Protein AF-A0A926ESH6-F1 (afdb_monomer_lite)

Sequence (82 aa):
MKLFETIYMKIIDTDKTYYLLYKSYADDDDGRIDVEEIDEKRYLKAKEAGLKIEEKEFGNARFGIKRRIEYGEFEGVKREEI

Radius of gyration: 13.09 Å; chains: 1; bounding box: 28×20×36 Å

Structure (mmCIF, N/CA/C/O backbone):
data_AF-A0A926ESH6-F1
#
_entry.id   AF-A0A926ESH6-F1
#
loop_
_atom_site.group_PDB
_atom_site.id
_atom_site.type_symbol
_atom_site.label_atom_id
_atom_site.label_alt_id
_atom_site.label_comp_id
_atom_site.label_asym_id
_atom_site.label_entity_id
_atom_site.label_seq_id
_atom_site.pdbx_PDB_ins_code
_atom_site.Cartn_x
_atom_site.Cartn_y
_atom_site.Cartn_z
_atom_site.occupancy
_atom_site.B_iso_or_equiv
_atom_site.auth_seq_id
_atom_site.auth_comp_id
_atom_site.auth_asym_id
_atom_site.auth_atom_id
_atom_site.pdbx_PDB_model_num
ATOM 1 N N . MET A 1 1 ? 7.635 -6.390 -20.336 1.00 75.50 1 MET A N 1
ATOM 2 C CA . MET A 1 1 ? 7.127 -5.461 -19.302 1.00 75.50 1 MET A CA 1
ATOM 3 C C . MET A 1 1 ? 8.144 -5.283 -18.190 1.00 75.50 1 MET A C 1
ATOM 5 O O . MET A 1 1 ? 8.507 -6.251 -17.524 1.00 75.50 1 MET A O 1
ATOM 9 N N . LYS A 1 2 ? 8.614 -4.055 -17.979 1.00 82.38 2 LYS A N 1
ATOM 10 C CA . LYS A 1 2 ? 9.554 -3.683 -16.919 1.00 82.38 2 LYS A CA 1
ATOM 11 C C . LYS A 1 2 ? 8.791 -3.051 -15.757 1.00 82.38 2 LYS A C 1
ATOM 13 O O . LYS A 1 2 ? 8.005 -2.131 -15.962 1.00 82.38 2 LYS A O 1
ATOM 18 N N . LEU A 1 3 ? 9.023 -3.529 -14.531 1.00 86.94 3 LEU A N 1
ATOM 19 C CA . LEU A 1 3 ? 8.485 -2.876 -13.336 1.00 86.94 3 LEU A CA 1
ATOM 20 C C . LEU A 1 3 ? 9.083 -1.469 -13.242 1.00 86.94 3 LEU A C 1
ATOM 22 O O . LEU A 1 3 ? 10.296 -1.310 -13.116 1.00 86.94 3 LEU A O 1
ATOM 26 N N . PHE A 1 4 ? 8.219 -0.469 -13.342 1.00 8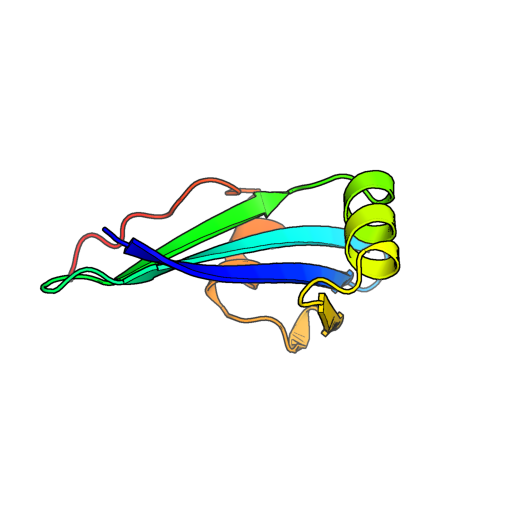6.50 4 PHE A N 1
ATOM 27 C CA . PHE A 1 4 ? 8.589 0.937 -13.297 1.00 86.50 4 PHE A CA 1
ATOM 28 C C . PHE A 1 4 ? 8.501 1.477 -11.872 1.00 86.50 4 PHE A C 1
ATOM 30 O O . PHE A 1 4 ? 9.395 2.181 -11.413 1.00 86.50 4 PHE A O 1
ATOM 37 N N . GLU A 1 5 ? 7.435 1.123 -11.154 1.00 90.25 5 GLU A N 1
ATOM 38 C CA . GLU A 1 5 ? 7.156 1.703 -9.848 1.00 90.25 5 GLU A CA 1
ATOM 39 C C . GLU A 1 5 ? 6.435 0.716 -8.935 1.00 90.25 5 GLU A C 1
ATOM 41 O O . GLU A 1 5 ? 5.603 -0.078 -9.372 1.00 90.25 5 GLU A O 1
ATOM 46 N N . THR A 1 6 ? 6.745 0.787 -7.644 1.00 93.94 6 THR A N 1
ATOM 47 C CA . THR A 1 6 ? 5.998 0.115 -6.581 1.00 93.94 6 THR A CA 1
ATOM 48 C C . THR A 1 6 ? 5.693 1.127 -5.485 1.00 93.94 6 THR A C 1
ATOM 50 O O . THR A 1 6 ? 6.602 1.813 -5.021 1.00 93.94 6 THR A O 1
ATOM 53 N N . ILE A 1 7 ? 4.426 1.231 -5.087 1.00 95.06 7 ILE A N 1
ATOM 54 C CA . ILE A 1 7 ? 3.957 2.107 -4.010 1.00 95.06 7 ILE A CA 1
ATOM 55 C C . ILE A 1 7 ? 3.149 1.274 -3.022 1.00 95.06 7 ILE A C 1
ATOM 57 O O . ILE A 1 7 ? 2.215 0.570 -3.404 1.00 95.06 7 ILE A O 1
ATOM 61 N N . TYR A 1 8 ? 3.480 1.400 -1.743 1.00 96.50 8 TYR A N 1
ATOM 62 C CA . TYR A 1 8 ? 2.665 0.893 -0.646 1.00 96.50 8 TYR A CA 1
ATOM 63 C C . TYR A 1 8 ? 1.670 1.978 -0.246 1.00 96.50 8 TYR A C 1
ATOM 65 O O . TYR A 1 8 ? 2.065 3.090 0.093 1.00 96.50 8 TYR A O 1
ATOM 73 N N . MET A 1 9 ? 0.379 1.687 -0.322 1.00 96.00 9 MET A N 1
ATOM 74 C CA . MET A 1 9 ? -0.672 2.679 -0.129 1.00 96.00 9 MET A CA 1
ATOM 75 C C . MET A 1 9 ? -1.493 2.359 1.110 1.00 96.00 9 MET A C 1
ATOM 77 O O . MET A 1 9 ? -1.867 1.210 1.324 1.00 96.00 9 MET A O 1
ATOM 81 N N . LYS A 1 10 ? -1.812 3.387 1.892 1.00 97.00 10 LYS A N 1
ATOM 82 C CA . LYS A 1 10 ? -2.859 3.353 2.912 1.00 97.00 10 LYS A CA 1
ATOM 83 C C . LYS A 1 10 ? -4.020 4.205 2.419 1.00 97.00 10 LYS A C 1
ATOM 85 O O . LYS A 1 10 ? -3.859 5.413 2.235 1.00 97.00 10 LYS A O 1
ATOM 90 N N . ILE A 1 11 ? -5.168 3.578 2.192 1.00 96.25 11 ILE A N 1
ATOM 91 C CA . ILE A 1 11 ? -6.393 4.248 1.764 1.00 96.25 11 ILE A CA 1
ATOM 92 C C . ILE A 1 11 ? -7.364 4.294 2.934 1.00 96.25 11 ILE A C 1
ATOM 94 O O . ILE A 1 11 ? -7.758 3.251 3.451 1.00 96.25 11 ILE A O 1
ATOM 98 N N . ILE A 1 12 ? -7.727 5.504 3.349 1.00 95.69 12 ILE A N 1
ATOM 99 C CA . ILE A 1 12 ? -8.682 5.741 4.433 1.00 95.69 12 ILE A CA 1
ATOM 100 C C . ILE A 1 12 ? -10.054 5.985 3.808 1.00 95.69 12 ILE A C 1
ATOM 102 O O . ILE A 1 12 ? -10.265 6.998 3.141 1.00 95.69 12 ILE A O 1
ATOM 106 N N . ASP A 1 13 ? -10.958 5.040 4.008 1.00 93.38 13 ASP A N 1
ATOM 107 C CA . ASP A 1 13 ? -12.386 5.134 3.723 1.00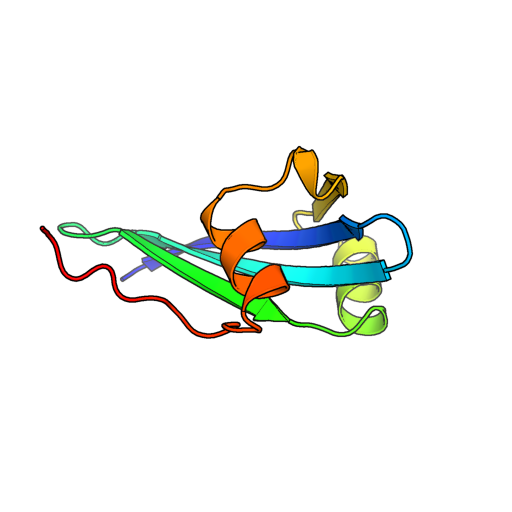 93.38 13 ASP A CA 1
ATOM 108 C C . ASP A 1 13 ? -13.137 5.296 5.053 1.00 93.38 13 ASP A C 1
ATOM 110 O O . ASP A 1 13 ? -12.620 4.891 6.087 1.00 93.38 13 ASP A O 1
ATOM 114 N N . THR A 1 14 ? -14.312 5.919 5.071 1.00 88.50 14 THR A N 1
ATOM 115 C CA . THR A 1 14 ? -14.945 6.484 6.285 1.00 88.50 14 THR A CA 1
ATOM 116 C C . THR A 1 14 ? -14.788 5.647 7.567 1.00 88.50 14 THR A C 1
ATOM 118 O O . THR A 1 14 ? -14.390 6.185 8.601 1.00 88.50 14 THR A O 1
ATOM 121 N N . ASP A 1 15 ? -15.066 4.345 7.503 1.00 91.94 15 ASP A N 1
ATOM 122 C CA . ASP A 1 15 ? -14.951 3.385 8.608 1.00 91.94 15 ASP A CA 1
ATOM 123 C C . ASP A 1 15 ? -13.860 2.317 8.404 1.00 91.94 15 ASP A C 1
ATOM 125 O O . ASP A 1 15 ? -13.644 1.475 9.279 1.00 91.94 15 ASP A O 1
ATOM 129 N N . LYS A 1 16 ? -13.156 2.333 7.267 1.00 93.00 16 LYS A N 1
ATOM 130 C CA . LYS A 1 16 ? -12.236 1.267 6.853 1.00 93.00 16 LYS A CA 1
ATOM 131 C C . LYS A 1 16 ? -10.898 1.805 6.389 1.00 93.00 16 LYS A C 1
ATOM 133 O O . LYS A 1 16 ? -10.778 2.844 5.758 1.00 93.00 16 LYS A O 1
ATOM 138 N N . THR A 1 17 ? -9.849 1.050 6.672 1.00 95.38 17 THR A N 1
ATOM 139 C CA . THR A 1 17 ? -8.520 1.324 6.133 1.00 95.38 17 THR A CA 1
ATOM 140 C C . THR A 1 17 ? -8.094 0.153 5.274 1.00 95.38 17 THR A C 1
ATOM 142 O O . THR A 1 17 ? -8.067 -0.979 5.749 1.00 95.38 17 THR A O 1
ATOM 145 N N . TYR A 1 18 ? -7.729 0.444 4.032 1.00 94.81 18 TYR A N 1
ATOM 146 C CA . TYR A 1 18 ? -7.184 -0.531 3.099 1.00 94.81 18 TYR A CA 1
ATOM 147 C C . TYR A 1 18 ? -5.685 -0.306 2.958 1.00 94.81 18 TYR A C 1
ATOM 149 O O . TYR A 1 18 ? -5.227 0.827 2.787 1.00 94.81 18 TYR A O 1
ATOM 157 N N . TYR A 1 19 ? -4.923 -1.391 2.994 1.00 96.31 19 TYR A N 1
ATOM 158 C CA . TYR A 1 19 ? -3.496 -1.371 2.715 1.00 96.31 19 TYR A CA 1
ATOM 159 C C . TYR A 1 19 ? -3.273 -2.053 1.373 1.00 96.31 19 TYR A C 1
ATOM 161 O O . TYR A 1 19 ? -3.655 -3.202 1.189 1.00 96.31 19 TYR A O 1
ATOM 169 N N . LEU A 1 20 ? -2.688 -1.339 0.414 1.00 95.06 20 LEU A N 1
ATOM 170 C CA . LEU A 1 20 ? -2.562 -1.803 -0.966 1.00 95.06 20 LEU A CA 1
ATOM 171 C C . LEU A 1 20 ? -1.109 -1.756 -1.439 1.00 95.06 20 LEU A C 1
ATOM 173 O O . LEU A 1 20 ? -0.326 -0.901 -1.029 1.00 95.06 20 LEU A O 1
ATOM 177 N N . LEU A 1 21 ? -0.761 -2.649 -2.356 1.00 94.75 21 LEU A N 1
ATOM 178 C CA . LEU A 1 21 ? 0.497 -2.660 -3.085 1.00 94.75 21 LEU A CA 1
ATOM 179 C C . LEU A 1 21 ? 0.230 -2.338 -4.552 1.00 94.75 21 LEU A C 1
ATOM 181 O O . LEU A 1 21 ? -0.193 -3.195 -5.322 1.00 94.75 21 LEU A O 1
ATOM 185 N N . TYR A 1 22 ? 0.506 -1.099 -4.935 1.00 92.50 22 TYR A N 1
ATOM 186 C CA . TYR A 1 22 ? 0.397 -0.624 -6.305 1.00 92.50 22 TYR A CA 1
ATOM 187 C C . TYR A 1 22 ? 1.699 -0.896 -7.062 1.00 92.50 22 TYR A C 1
ATOM 189 O O . TYR A 1 22 ? 2.771 -0.468 -6.632 1.00 92.50 22 TYR A O 1
ATOM 197 N N . LYS A 1 23 ? 1.615 -1.564 -8.211 1.00 91.38 23 LYS A N 1
ATOM 198 C CA . LYS A 1 23 ? 2.731 -1.851 -9.114 1.00 91.38 23 LYS A CA 1
ATOM 199 C C . LYS A 1 23 ? 2.419 -1.316 -10.505 1.00 91.38 23 LYS A C 1
ATOM 201 O O . LYS A 1 23 ? 1.421 -1.696 -11.111 1.00 91.38 23 LYS A O 1
ATOM 206 N N . SER A 1 24 ? 3.288 -0.456 -11.022 1.00 87.88 24 SER A N 1
ATOM 207 C CA . SER A 1 24 ? 3.209 0.045 -12.394 1.00 87.88 24 SER A CA 1
ATOM 208 C C . SER A 1 24 ? 4.281 -0.617 -13.238 1.00 87.88 24 SER A C 1
ATOM 210 O O . SER A 1 24 ? 5.459 -0.587 -12.883 1.00 87.88 24 SER A O 1
ATOM 212 N N . TYR A 1 25 ? 3.881 -1.162 -14.374 1.00 88.12 25 TYR A N 1
ATOM 213 C CA . TYR A 1 25 ? 4.752 -1.775 -15.360 1.00 88.12 25 TYR A CA 1
ATOM 214 C C . TYR A 1 25 ? 4.715 -0.931 -16.628 1.00 88.12 25 TYR A C 1
ATOM 216 O O . TYR A 1 25 ? 3.634 -0.595 -17.109 1.00 88.12 25 TYR A O 1
ATOM 224 N N . ALA A 1 26 ? 5.890 -0.590 -17.143 1.00 81.44 26 ALA A N 1
ATOM 225 C CA . ALA A 1 26 ? 6.040 0.017 -18.454 1.00 81.44 26 ALA A CA 1
ATOM 226 C C . ALA A 1 26 ? 6.422 -1.076 -19.459 1.00 81.44 26 ALA A C 1
ATOM 228 O O . ALA A 1 26 ? 7.283 -1.917 -19.177 1.00 81.44 26 ALA A O 1
ATOM 229 N N . ASP A 1 27 ? 5.772 -1.070 -20.609 1.00 73.75 27 ASP A N 1
ATOM 230 C CA . ASP A 1 27 ? 6.197 -1.778 -21.812 1.00 73.75 27 ASP A CA 1
ATOM 231 C C . ASP A 1 27 ? 6.296 -0.756 -22.947 1.00 73.75 27 ASP A C 1
ATOM 233 O O . ASP A 1 27 ? 5.797 0.361 -22.792 1.00 73.75 27 ASP A O 1
ATOM 237 N N . ASP A 1 28 ? 6.976 -1.106 -24.035 1.00 67.12 28 ASP A N 1
ATOM 238 C CA . ASP A 1 28 ? 7.149 -0.195 -25.170 1.00 67.12 28 ASP A CA 1
ATOM 239 C C . ASP A 1 28 ? 5.811 0.096 -25.881 1.00 67.12 28 ASP A C 1
ATOM 241 O O . ASP A 1 28 ? 5.652 1.175 -26.449 1.00 67.12 28 ASP A O 1
ATOM 245 N N . ASP A 1 29 ? 4.835 -0.815 -25.765 1.00 65.06 29 ASP A N 1
ATOM 246 C CA . ASP A 1 29 ? 3.514 -0.703 -26.394 1.00 65.06 29 ASP A CA 1
ATOM 247 C C . ASP A 1 29 ? 2.380 -0.376 -25.397 1.00 65.06 29 ASP A C 1
ATOM 249 O O . ASP A 1 29 ? 1.566 0.501 -25.672 1.00 65.06 29 ASP A O 1
ATOM 253 N N . ASP A 1 30 ? 2.350 -0.994 -24.204 1.00 65.69 30 ASP A N 1
ATOM 254 C CA . ASP A 1 30 ? 1.266 -0.791 -23.226 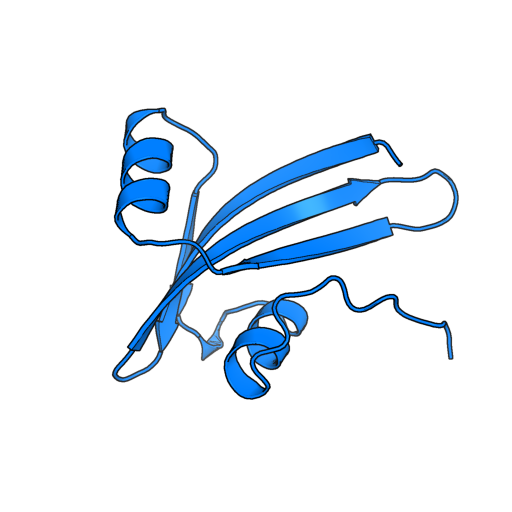1.00 65.69 30 ASP A CA 1
ATOM 255 C C . ASP A 1 30 ? 1.710 -0.817 -21.755 1.00 65.69 30 ASP A C 1
ATOM 257 O O . ASP A 1 30 ? 2.436 -1.695 -21.278 1.00 65.69 30 ASP A O 1
ATOM 261 N N . GLY A 1 31 ? 1.198 0.140 -20.976 1.00 73.50 31 GLY A N 1
ATOM 262 C CA . GLY A 1 31 ? 1.381 0.184 -19.526 1.00 73.50 31 GLY A CA 1
ATOM 263 C C . GLY A 1 31 ? 0.404 -0.738 -18.790 1.00 73.50 31 GLY A C 1
ATOM 264 O O . GLY A 1 31 ? -0.796 -0.726 -19.053 1.00 73.50 31 GLY A O 1
ATOM 265 N N . ARG A 1 32 ? 0.881 -1.485 -17.784 1.00 83.44 32 ARG A N 1
ATOM 266 C CA . ARG A 1 32 ? 0.020 -2.283 -16.888 1.00 83.44 32 ARG A CA 1
ATOM 267 C C . ARG A 1 32 ? 0.100 -1.786 -15.457 1.00 83.44 32 ARG A C 1
ATOM 269 O O . ARG A 1 32 ? 1.177 -1.508 -14.940 1.00 83.44 32 ARG A O 1
ATOM 276 N N . ILE A 1 33 ? -1.051 -1.745 -14.796 1.00 84.94 33 ILE A N 1
ATOM 277 C CA . ILE A 1 33 ? -1.161 -1.438 -13.373 1.00 84.94 33 ILE A CA 1
ATOM 278 C C . ILE A 1 33 ? -1.707 -2.663 -12.649 1.00 84.94 33 ILE A C 1
ATOM 280 O O . ILE A 1 33 ? -2.745 -3.208 -13.027 1.00 84.94 33 ILE A O 1
ATOM 284 N N . ASP A 1 34 ? -1.020 -3.059 -11.585 1.00 87.38 34 ASP A N 1
ATOM 285 C CA . ASP A 1 34 ? -1.503 -4.040 -10.626 1.00 87.38 34 ASP A CA 1
ATOM 286 C C . ASP A 1 34 ? -1.625 -3.420 -9.231 1.00 87.38 34 ASP A C 1
ATOM 288 O O . ASP A 1 34 ? -0.893 -2.495 -8.887 1.00 87.38 34 ASP A O 1
ATOM 292 N N . VAL A 1 35 ? -2.593 -3.877 -8.449 1.00 89.69 35 VAL A N 1
ATOM 293 C CA . VAL A 1 35 ? -2.949 -3.329 -7.133 1.00 89.69 35 VAL A CA 1
ATOM 294 C C . VAL A 1 35 ? -3.433 -4.465 -6.240 1.00 89.69 35 VAL A C 1
ATOM 296 O O . VAL A 1 35 ? -4.609 -4.822 -6.241 1.00 89.69 35 VAL A O 1
ATOM 299 N N . GLU A 1 36 ? -2.528 -5.018 -5.458 1.00 92.00 36 GLU A N 1
ATOM 300 C CA . GLU A 1 36 ? -2.844 -6.119 -4.551 1.00 92.00 36 GLU A CA 1
ATOM 301 C C . GLU A 1 36 ? -3.276 -5.563 -3.191 1.00 92.00 36 GLU A C 1
ATOM 303 O O . GLU A 1 36 ? -2.682 -4.597 -2.707 1.00 92.00 36 GLU A O 1
ATOM 308 N N . GLU A 1 37 ? -4.266 -6.171 -2.541 1.00 93.50 37 GLU A N 1
ATOM 309 C CA . GLU A 1 37 ? -4.509 -5.915 -1.120 1.00 93.50 37 GLU A CA 1
ATOM 310 C C . GLU A 1 37 ? -3.414 -6.593 -0.282 1.00 93.50 37 GLU A C 1
ATOM 312 O O . GLU A 1 37 ? -2.990 -7.719 -0.553 1.00 93.50 37 GLU A O 1
ATOM 317 N N . ILE A 1 38 ? -2.908 -5.884 0.721 1.00 95.44 38 ILE A N 1
ATOM 318 C CA . ILE A 1 38 ? -1.890 -6.365 1.653 1.00 95.44 38 ILE A CA 1
ATOM 319 C C . ILE A 1 38 ? -2.357 -6.144 3.089 1.00 95.44 38 ILE A C 1
ATOM 321 O O . ILE A 1 38 ? -3.244 -5.345 3.362 1.00 95.44 38 ILE A O 1
ATOM 325 N N . ASP A 1 39 ? -1.727 -6.826 4.036 1.00 96.00 39 ASP A N 1
ATOM 326 C CA . ASP A 1 39 ? -1.963 -6.587 5.453 1.00 96.00 39 ASP A CA 1
ATOM 327 C C . ASP A 1 39 ? -1.198 -5.353 5.978 1.00 96.00 39 ASP A C 1
ATOM 329 O O . ASP A 1 39 ? -0.155 -4.949 5.448 1.00 96.00 39 ASP A O 1
ATOM 333 N N . GLU A 1 40 ? -1.689 -4.786 7.084 1.00 96.69 40 GLU A N 1
ATOM 334 C CA . GLU A 1 40 ? -1.070 -3.648 7.777 1.00 96.69 40 GLU A CA 1
ATOM 335 C C . GLU A 1 40 ? 0.398 -3.909 8.141 1.00 96.69 40 GLU A C 1
ATOM 337 O O . GLU A 1 40 ? 1.253 -3.034 7.998 1.00 96.69 40 GLU A O 1
ATOM 342 N N . LYS A 1 41 ? 0.727 -5.128 8.579 1.00 97.25 41 LYS A N 1
ATOM 343 C CA . LYS A 1 41 ? 2.088 -5.477 8.997 1.00 97.25 41 LYS A CA 1
ATOM 344 C C . LYS A 1 41 ? 3.055 -5.411 7.814 1.00 97.25 41 LYS A C 1
ATOM 346 O O . LYS A 1 41 ? 4.192 -4.969 7.988 1.00 97.25 41 LYS A O 1
ATOM 351 N N . ARG A 1 42 ? 2.635 -5.802 6.61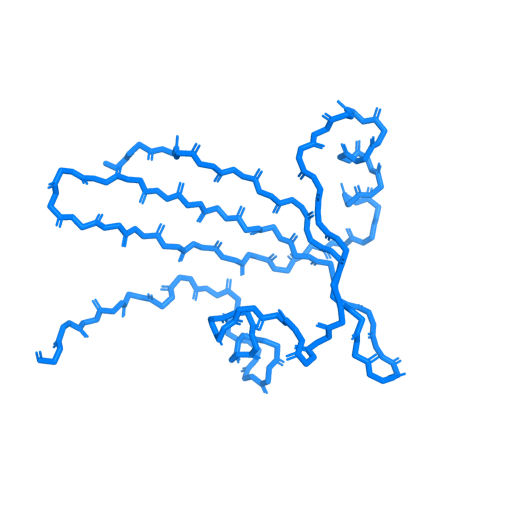0 1.00 96.50 42 ARG A N 1
ATOM 352 C CA . ARG A 1 42 ? 3.429 -5.647 5.383 1.00 96.50 42 ARG A CA 1
ATOM 353 C C . ARG A 1 42 ? 3.619 -4.178 5.003 1.00 96.50 42 ARG A C 1
ATOM 355 O O . ARG A 1 42 ? 4.727 -3.813 4.610 1.00 96.50 42 ARG A O 1
ATOM 362 N N . TYR A 1 43 ? 2.592 -3.344 5.162 1.00 97.31 43 TYR A N 1
ATOM 363 C CA . TYR A 1 43 ? 2.692 -1.896 4.956 1.00 97.31 43 TYR A CA 1
ATOM 364 C C . TYR A 1 43 ? 3.680 -1.240 5.935 1.00 97.31 43 TYR A C 1
ATOM 366 O O . TYR A 1 43 ? 4.576 -0.508 5.516 1.00 97.31 43 TYR A O 1
ATOM 374 N N . LEU A 1 44 ? 3.577 -1.547 7.231 1.00 97.06 44 LEU A N 1
ATOM 375 C CA . LEU A 1 44 ? 4.466 -0.995 8.258 1.00 97.06 44 LEU A CA 1
ATOM 376 C C . LEU A 1 44 ? 5.925 -1.394 8.020 1.00 97.06 44 LEU A C 1
ATOM 378 O O . LEU A 1 44 ? 6.795 -0.529 8.041 1.00 97.06 44 LEU A O 1
ATOM 382 N N . LYS A 1 45 ? 6.187 -2.659 7.666 1.00 97.00 45 LYS A N 1
ATOM 383 C CA . LYS A 1 45 ? 7.537 -3.106 7.287 1.00 97.00 45 LYS A CA 1
ATOM 384 C C . LYS A 1 45 ? 8.107 -2.327 6.102 1.00 97.00 45 LYS A C 1
ATOM 386 O O . LYS A 1 45 ? 9.292 -2.012 6.092 1.00 97.00 45 LYS A O 1
ATOM 391 N N . ALA A 1 46 ? 7.285 -2.026 5.096 1.00 95.62 46 ALA A N 1
ATOM 392 C CA . ALA A 1 46 ? 7.706 -1.220 3.952 1.00 95.62 46 ALA A CA 1
ATOM 393 C C . ALA A 1 46 ? 8.033 0.226 4.359 1.00 95.62 46 ALA A C 1
ATOM 395 O O . ALA A 1 46 ? 9.014 0.790 3.874 1.00 95.62 46 ALA A O 1
ATOM 396 N N . LYS A 1 47 ? 7.251 0.794 5.286 1.00 94.81 47 LYS A N 1
ATOM 397 C CA . LYS A 1 47 ? 7.491 2.116 5.881 1.00 94.81 47 LYS A CA 1
ATOM 398 C C . LYS A 1 47 ? 8.800 2.160 6.668 1.00 94.81 47 LYS A C 1
ATOM 400 O O . LYS A 1 47 ? 9.593 3.070 6.456 1.00 94.81 47 LYS A O 1
ATOM 405 N N . GLU A 1 48 ? 9.062 1.160 7.506 1.00 96.50 48 GLU A N 1
ATOM 406 C CA . GLU A 1 48 ? 10.324 1.028 8.250 1.00 96.50 48 GLU A CA 1
ATOM 407 C C . GLU A 1 48 ? 11.533 0.841 7.323 1.00 96.50 48 GLU A C 1
ATOM 409 O O . GLU A 1 48 ? 12.603 1.386 7.578 1.00 96.50 48 GLU A O 1
ATOM 414 N N . ALA A 1 49 ? 11.353 0.118 6.216 1.00 96.00 49 ALA A N 1
ATOM 415 C CA . ALA A 1 49 ? 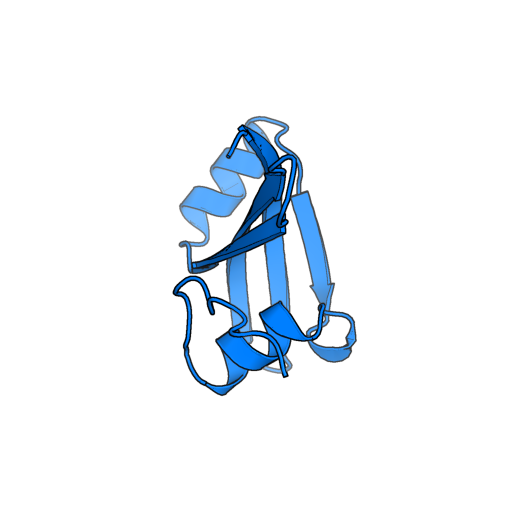12.384 -0.088 5.202 1.00 96.00 49 ALA A CA 1
ATOM 416 C C . ALA A 1 49 ? 12.620 1.132 4.287 1.00 96.00 49 ALA A C 1
ATOM 418 O O . ALA A 1 49 ? 13.465 1.062 3.395 1.00 96.00 49 ALA A O 1
ATOM 419 N N . GLY A 1 50 ? 11.880 2.234 4.467 1.00 95.19 50 GLY A N 1
ATOM 420 C CA . GLY A 1 50 ? 12.025 3.448 3.658 1.00 95.19 50 GLY A CA 1
ATOM 421 C C . GLY A 1 50 ? 11.581 3.289 2.200 1.00 95.19 50 GLY A C 1
ATOM 422 O O . GLY A 1 50 ? 12.079 3.999 1.327 1.00 95.19 50 GLY A O 1
ATOM 423 N N . LEU A 1 51 ? 10.673 2.349 1.913 1.00 95.44 51 LEU A N 1
ATOM 424 C CA . LEU A 1 51 ? 10.107 2.181 0.572 1.00 95.44 51 LEU A CA 1
ATOM 425 C C . LEU A 1 51 ? 9.181 3.353 0.214 1.00 95.44 51 LEU A C 1
ATOM 427 O O . LEU A 1 51 ? 8.862 4.206 1.038 1.00 95.44 51 LEU A O 1
ATOM 431 N N . LYS A 1 52 ? 8.739 3.423 -1.044 1.00 95.69 52 LYS A N 1
ATOM 432 C CA . LYS A 1 52 ? 7.806 4.467 -1.478 1.00 95.69 52 LYS A CA 1
ATOM 433 C C . LYS A 1 52 ? 6.412 4.194 -0.909 1.00 95.69 52 LYS A C 1
ATOM 435 O O . LYS A 1 52 ? 5.826 3.142 -1.175 1.00 95.69 52 LYS A O 1
ATOM 440 N N . ILE A 1 53 ? 5.889 5.160 -0.157 1.00 96.19 53 ILE A N 1
ATOM 441 C CA . ILE A 1 53 ? 4.602 5.075 0.535 1.00 96.19 53 ILE A CA 1
ATOM 442 C C . ILE A 1 53 ? 3.676 6.218 0.100 1.00 96.19 53 ILE A C 1
ATOM 444 O O . ILE A 1 53 ? 4.145 7.331 -0.132 1.00 96.19 53 ILE A O 1
ATOM 448 N N . GLU A 1 54 ? 2.368 5.972 0.046 1.00 95.75 54 GLU A N 1
ATOM 449 C CA . GLU A 1 54 ? 1.339 7.011 -0.083 1.00 95.75 54 GLU A CA 1
ATOM 450 C C . GLU A 1 54 ? 0.197 6.786 0.919 1.00 95.75 54 GLU A C 1
ATOM 452 O O . GLU A 1 54 ? -0.330 5.683 1.036 1.00 95.75 54 GLU A O 1
ATOM 457 N N . GLU A 1 55 ? -0.238 7.844 1.601 1.00 95.88 55 GLU A N 1
ATOM 458 C CA . GLU A 1 55 ? -1.416 7.827 2.480 1.00 95.88 55 GLU A CA 1
ATOM 459 C C . GLU A 1 55 ? -2.462 8.779 1.886 1.00 95.88 55 GLU A C 1
ATOM 461 O O . GLU A 1 55 ? -2.168 9.955 1.663 1.00 95.88 55 GLU A O 1
ATOM 466 N N . LYS A 1 56 ? -3.652 8.271 1.541 1.00 94.94 56 LYS A N 1
ATOM 467 C CA . LYS A 1 56 ? -4.698 9.046 0.851 1.00 94.94 56 LYS A CA 1
ATOM 468 C C . LYS A 1 56 ? -6.083 8.713 1.390 1.00 94.94 56 LYS A C 1
ATOM 470 O O . LYS A 1 56 ? -6.376 7.568 1.716 1.00 94.94 56 LYS A O 1
ATOM 475 N N . GLU A 1 57 ? -6.961 9.707 1.416 1.00 95.31 57 GLU A N 1
ATOM 476 C CA . GLU A 1 57 ? -8.395 9.466 1.589 1.00 95.31 57 GLU A CA 1
ATOM 477 C C . GLU A 1 57 ? -8.974 8.791 0.341 1.00 95.31 57 GLU A C 1
ATOM 479 O O . GLU A 1 57 ? -8.547 9.076 -0.784 1.00 95.31 57 GLU A O 1
ATOM 484 N N . PHE A 1 58 ? -9.974 7.929 0.524 1.00 92.06 58 PHE A N 1
ATOM 485 C CA . PHE A 1 58 ? -10.625 7.185 -0.552 1.00 92.06 58 PHE A CA 1
ATOM 486 C C . PHE A 1 58 ? -11.128 8.108 -1.668 1.00 92.06 58 PHE A C 1
ATOM 488 O O . PHE A 1 58 ? -10.858 7.866 -2.845 1.00 92.06 58 PHE A O 1
ATOM 495 N N . GLY A 1 59 ? -11.739 9.244 -1.313 1.00 89.81 59 GLY A N 1
ATOM 496 C CA . GLY A 1 59 ? -12.196 10.268 -2.262 1.00 89.81 59 GLY A CA 1
ATOM 497 C C . GLY A 1 59 ? -11.091 10.837 -3.166 1.00 89.81 59 GLY A C 1
ATOM 498 O O . GLY A 1 59 ? -11.370 11.220 -4.302 1.00 89.81 59 GLY A O 1
ATOM 499 N N . ASN A 1 60 ? -9.832 10.790 -2.726 1.00 90.75 60 ASN A N 1
ATOM 500 C CA . ASN A 1 60 ? -8.655 11.274 -3.454 1.00 90.75 60 ASN A CA 1
ATOM 501 C C . ASN A 1 60 ? -7.845 10.144 -4.118 1.00 90.75 60 ASN A C 1
ATOM 503 O O . ASN A 1 60 ? -6.844 10.398 -4.794 1.00 90.75 60 ASN A O 1
ATOM 507 N N . ALA A 1 61 ? -8.259 8.886 -3.947 1.00 88.69 61 ALA A N 1
ATOM 508 C CA . ALA A 1 61 ? -7.612 7.749 -4.581 1.00 88.69 61 ALA A CA 1
ATOM 509 C C . ALA A 1 61 ? -7.835 7.747 -6.107 1.00 88.69 61 ALA A C 1
ATOM 511 O O . ALA A 1 61 ? -8.833 8.252 -6.632 1.00 88.69 61 ALA A O 1
ATOM 512 N N . ARG A 1 62 ? -6.888 7.149 -6.842 1.00 85.12 62 ARG A N 1
ATOM 513 C CA . ARG A 1 62 ? -6.991 6.980 -8.302 1.00 85.12 62 ARG A CA 1
ATOM 514 C C . ARG A 1 62 ? -8.218 6.128 -8.641 1.00 85.12 62 ARG A C 1
ATOM 516 O O . ARG A 1 62 ? -8.524 5.186 -7.917 1.00 85.12 62 ARG A O 1
ATOM 523 N N . PHE A 1 63 ? -8.859 6.389 -9.782 1.00 83.50 63 PHE A N 1
ATOM 524 C CA . PHE A 1 63 ? -10.061 5.659 -10.217 1.00 83.50 6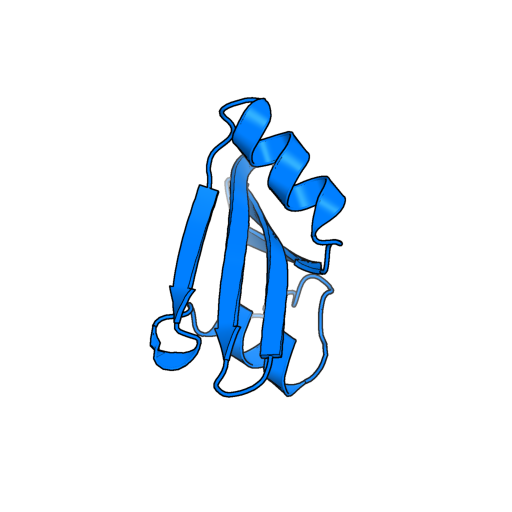3 PHE A CA 1
ATOM 525 C C . PHE A 1 63 ? -9.884 4.131 -10.212 1.00 83.50 63 PHE A C 1
ATOM 527 O O . PHE A 1 63 ? -10.761 3.409 -9.753 1.00 83.50 63 PHE A O 1
ATOM 534 N N . GLY A 1 64 ? -8.720 3.636 -10.650 1.00 82.81 64 GLY A N 1
ATOM 535 C CA . GLY A 1 64 ? -8.405 2.206 -10.598 1.00 82.81 64 GLY A CA 1
ATOM 536 C C . GLY A 1 64 ? -8.409 1.639 -9.177 1.00 82.81 64 GLY A C 1
ATOM 537 O O . GLY A 1 64 ? -8.938 0.560 -8.972 1.00 82.81 64 GLY A O 1
ATOM 538 N N . ILE A 1 65 ? -7.893 2.377 -8.190 1.00 88.44 65 ILE A N 1
ATOM 539 C CA . ILE A 1 65 ? -7.884 1.956 -6.780 1.00 88.44 65 ILE A CA 1
ATOM 540 C C . ILE A 1 65 ? -9.302 1.971 -6.207 1.00 88.44 65 ILE A C 1
ATOM 542 O O . ILE A 1 65 ? -9.691 1.023 -5.533 1.00 88.44 65 ILE A O 1
ATOM 546 N N . LYS A 1 66 ? -10.075 3.020 -6.519 1.00 89.69 66 LYS A N 1
ATOM 547 C CA . LYS A 1 66 ? -11.469 3.148 -6.079 1.00 89.69 66 LYS A CA 1
ATOM 548 C C . LYS A 1 66 ? -12.303 1.947 -6.509 1.00 89.69 66 LYS A C 1
ATOM 550 O O . LYS A 1 66 ? -12.835 1.258 -5.650 1.00 89.69 66 LYS A O 1
ATOM 555 N N . ARG A 1 67 ? -12.275 1.614 -7.808 1.00 86.81 67 ARG A N 1
ATOM 556 C CA . ARG A 1 67 ? -12.985 0.440 -8.334 1.00 86.81 67 ARG A CA 1
ATOM 557 C C . ARG A 1 67 ? -12.586 -0.851 -7.626 1.00 86.81 67 ARG A C 1
ATOM 559 O O . ARG A 1 67 ? -13.448 -1.649 -7.299 1.00 86.81 67 ARG A O 1
ATOM 566 N N . ARG A 1 68 ? -11.296 -1.067 -7.363 1.00 86.62 68 ARG A N 1
ATOM 567 C CA . ARG A 1 68 ? -10.858 -2.301 -6.695 1.00 86.62 68 ARG A CA 1
ATOM 568 C C . ARG A 1 68 ? -11.365 -2.421 -5.268 1.00 86.62 68 ARG A C 1
ATOM 570 O O . ARG A 1 68 ? -11.739 -3.509 -4.867 1.00 86.62 68 ARG A O 1
ATOM 577 N N . ILE A 1 69 ? -11.411 -1.320 -4.527 1.00 89.62 69 ILE A N 1
ATOM 578 C CA . ILE A 1 69 ? -11.999 -1.302 -3.185 1.00 89.62 69 ILE A CA 1
ATOM 579 C C . ILE A 1 69 ? -13.522 -1.514 -3.258 1.00 89.62 69 ILE A C 1
ATOM 581 O O . ILE A 1 69 ? -14.058 -2.300 -2.485 1.00 89.62 69 ILE A O 1
ATOM 585 N N . GLU A 1 70 ? -14.214 -0.864 -4.200 1.00 89.38 70 GLU A N 1
ATOM 586 C CA . GLU A 1 70 ? -15.678 -0.957 -4.348 1.00 89.38 70 GLU A CA 1
ATOM 587 C C . GLU A 1 70 ? -16.151 -2.341 -4.812 1.00 89.38 70 GLU A C 1
ATOM 589 O O . GLU A 1 70 ? -17.172 -2.835 -4.336 1.00 89.38 70 GLU A O 1
ATOM 594 N N . TYR A 1 71 ? -15.413 -2.969 -5.729 1.00 87.12 71 TYR A N 1
ATOM 595 C CA . TYR A 1 71 ? -15.781 -4.243 -6.354 1.00 87.12 71 TYR A CA 1
ATOM 596 C C . TYR A 1 71 ? -14.966 -5.441 -5.838 1.00 87.12 71 TYR A C 1
ATOM 598 O O . TYR A 1 71 ? -15.218 -6.571 -6.247 1.00 87.12 71 TYR A O 1
ATOM 606 N N . GLY A 1 72 ? -13.991 -5.221 -4.949 1.00 80.50 72 GLY A N 1
ATOM 607 C CA . GLY A 1 72 ? -13.088 -6.266 -4.446 1.00 80.50 72 GLY A CA 1
ATOM 608 C C . GLY A 1 72 ? -12.109 -6.818 -5.494 1.00 80.50 72 GLY A C 1
ATOM 609 O O . GLY A 1 72 ? -11.553 -7.900 -5.316 1.00 80.50 72 GLY A O 1
ATOM 610 N N . GLU A 1 73 ? -11.902 -6.113 -6.608 1.00 77.06 73 GLU A N 1
ATOM 611 C CA . GLU A 1 73 ? -11.150 -6.604 -7.769 1.00 77.06 73 GLU A CA 1
ATOM 612 C C . GLU A 1 73 ? -9.640 -6.351 -7.640 1.00 77.06 73 GLU A C 1
ATOM 614 O O . GLU A 1 73 ? -9.053 -5.585 -8.396 1.00 77.06 73 GLU A O 1
ATOM 619 N N . PHE A 1 74 ? -8.961 -6.991 -6.691 1.00 75.25 74 PHE A N 1
ATOM 620 C CA . PHE A 1 74 ? -7.519 -6.784 -6.474 1.00 75.25 74 PHE A CA 1
ATOM 621 C C . PHE A 1 74 ? -6.588 -7.444 -7.509 1.00 75.25 74 PHE A C 1
ATOM 623 O O . PHE A 1 74 ? -5.371 -7.421 -7.339 1.00 75.25 74 PHE A O 1
ATOM 630 N N . GLU A 1 75 ? -7.116 -7.933 -8.635 1.00 59.34 75 GLU A N 1
ATOM 631 C CA . GLU A 1 75 ? -6.322 -8.430 -9.764 1.00 59.34 75 GLU A CA 1
ATOM 632 C C . GLU A 1 75 ? -6.291 -7.442 -10.942 1.00 59.34 75 GLU A C 1
ATOM 634 O O . GLU A 1 75 ? -7.273 -6.775 -11.264 1.00 59.34 75 GLU A O 1
ATOM 639 N N . GLY A 1 76 ? -5.113 -7.320 -11.572 1.00 56.38 76 GLY A N 1
ATOM 640 C CA . GLY A 1 76 ? -4.829 -6.581 -12.811 1.00 56.38 76 GLY A CA 1
ATOM 641 C C . GLY A 1 76 ? -5.965 -6.545 -13.833 1.00 56.38 76 GLY A C 1
ATOM 642 O O . GLY A 1 76 ? -5.977 -7.392 -14.718 1.00 56.38 76 GLY A O 1
ATOM 643 N N . VAL A 1 77 ? -6.851 -5.539 -13.785 1.00 49.94 77 VAL A N 1
ATOM 644 C CA . VAL A 1 77 ? -7.754 -5.229 -14.906 1.00 49.94 77 VAL A CA 1
ATOM 645 C C . VAL A 1 77 ? -6.886 -4.968 -16.137 1.00 49.94 77 VAL A C 1
ATOM 647 O O . VAL A 1 77 ? -6.310 -3.887 -16.284 1.00 49.94 77 VAL A O 1
ATOM 650 N N . LYS A 1 78 ? -6.771 -5.971 -17.013 1.00 50.34 78 LYS A N 1
ATOM 651 C CA . LYS A 1 78 ? -6.362 -5.765 -18.397 1.00 50.34 78 LYS A CA 1
ATOM 652 C C . LYS A 1 78 ? -7.402 -4.817 -18.983 1.00 50.34 78 LYS A C 1
ATOM 654 O O . LYS A 1 78 ? -8.572 -5.174 -19.079 1.00 50.34 78 LYS A O 1
ATOM 659 N N . ARG A 1 79 ? -7.005 -3.585 -19.299 1.00 45.72 79 ARG A N 1
ATOM 660 C CA . ARG A 1 79 ? -7.775 -2.794 -20.256 1.00 45.72 79 ARG A CA 1
ATOM 661 C C . ARG A 1 79 ? -7.674 -3.554 -21.574 1.00 45.72 79 ARG A C 1
ATOM 663 O O . ARG A 1 79 ? -6.612 -3.558 -22.176 1.00 45.72 79 ARG A O 1
ATOM 670 N N . GLU A 1 80 ? -8.736 -4.248 -21.959 1.00 46.75 80 GLU A N 1
ATOM 671 C CA . GLU A 1 80 ? -9.035 -4.342 -23.382 1.00 46.75 80 GLU A CA 1
ATOM 672 C C . GLU A 1 80 ? -9.430 -2.931 -23.826 1.00 46.75 80 GLU A C 1
ATOM 674 O O . GLU A 1 80 ? -10.216 -2.249 -23.157 1.00 46.75 80 GLU A O 1
ATOM 679 N N . GLU A 1 81 ? -8.753 -2.465 -24.870 1.00 38.19 81 GLU A N 1
ATOM 680 C CA . GLU A 1 81 ? -8.986 -1.180 -25.515 1.00 38.19 81 GLU A CA 1
ATOM 681 C C . GLU A 1 81 ? -10.425 -1.110 -26.052 1.00 38.19 81 GLU A C 1
ATOM 683 O O . GLU A 1 81 ? -10.977 -2.111 -26.513 1.00 38.19 81 GLU A O 1
ATOM 688 N N . ILE A 1 82 ? -11.038 0.073 -25.937 1.00 38.81 82 ILE A N 1
ATOM 689 C CA . ILE A 1 82 ? -12.312 0.419 -26.588 1.00 38.81 82 ILE A CA 1
ATOM 690 C C . ILE A 1 82 ? -12.003 0.854 -28.016 1.00 38.81 82 ILE A C 1
ATOM 692 O O . ILE A 1 82 ? -11.070 1.678 -28.151 1.00 38.81 82 ILE A O 1
#

Secondary structure (DSSP, 8-state):
-EEEEEEEEEEEETTEEEEEEEEEEE-SS--EEEEEEE-HHHHHHHHHTT--EEEEEGGGS-HHHHHHHHH---S-------

Organism: NCBI:txid2763679

Foldseek 3Di:
DAWDDWEFEWEDEPPDIWTWIWIWDDDPVDIWIAIATDDPVVSVVCVVVVHHYYYYYLVPDDPVVVCCVVVVPRGTPDPPDD

pLDDT: mean 85.63, std 14.54, range [38.19, 97.31]